Protein AF-C3YZE1-F1 (afdb_monomer_lite)

InterPro domains:
  IPR001952 Alkaline phosphatase [PF00245] (41-124)
  IPR001952 Alkaline phosphatase [PTHR11596] (37-139)
  IPR017850 Alkaline-phosphatase-like, core domain superfamily [G3DSA:3.40.720.10] (22-141)
  IPR017850 Alkaline-phosphatase-like, core domain superfamily [SSF53649] (38-127)

Secondary structure (DSSP, 8-state):
--------------------------TT-----TT--SSTT-----S--EEEETTS-SSSSS---TTS-TTSTT----EEEE-SSPPPP-SPPP----STTGGG--S---TTHHHHHHHHHTT-GGGSSSS-HHHHHHT--------HHHHHHHHHHHHHTT-

Foldseek 3Di:
DDDDDPDPPPDDDDDPPPPDDPDPDPPPPPPPPPPDQPDPVSADFDPDAAQEEQQADPPDPDDRCPPPPCVPPPRDHYHDYYDHGGDDDPDDDDDQDDDQQSVVPDDDDDPVVVVVSVCLSVLHDPNVPVHPVVVVVVVPPPDPPPDPVVVVVVVVVVVVVVD

Sequence (163 aa):
MAGTTAVLVAYSLLAVLVTVKSGKLDPDYFVESEGVNLVPDGKPYTAIQYGTGPGYNISAPREDITNVDTAHPDYLQQSAVPTVVESHGAEDVAIFADGPMAHLFHGVHEQNYIAHVMKYAACLGEYAEDCDREERVASGTARGSFSTAAVLSSIFLQLVWWL

Radius of gyration: 25.6 Å; chains: 1; bounding box: 49×58×64 Å

Structure (mmCIF, N/CA/C/O backbone):
data_AF-C3YZE1-F1
#
_entry.id   AF-C3YZE1-F1
#
loop_
_atom_site.group_PDB
_atom_site.id
_atom_site.type_symbol
_atom_site.label_atom_id
_atom_site.label_alt_id
_atom_site.label_comp_id
_atom_site.label_asym_id
_atom_site.label_entity_id
_atom_site.label_seq_id
_atom_site.pdbx_PDB_ins_code
_atom_site.Cartn_x
_atom_site.Cartn_y
_atom_site.Cartn_z
_atom_site.occupancy
_atom_site.B_iso_or_equiv
_atom_site.auth_seq_id
_atom_site.auth_comp_id
_atom_site.auth_asym_id
_atom_site.auth_atom_id
_atom_site.pdbx_PDB_model_num
ATOM 1 N N . MET A 1 1 ? -8.554 2.233 -32.893 1.00 37.34 1 MET A N 1
ATOM 2 C CA . MET A 1 1 ? -9.397 2.816 -31.830 1.00 37.34 1 MET A CA 1
ATOM 3 C C . MET A 1 1 ? -8.938 2.222 -30.510 1.00 37.34 1 MET A C 1
ATOM 5 O O . MET A 1 1 ? -9.291 1.088 -30.241 1.00 37.34 1 MET A O 1
ATOM 9 N N . ALA A 1 2 ? -8.087 2.921 -29.762 1.00 34.84 2 ALA A N 1
ATOM 10 C CA . ALA A 1 2 ? -7.809 2.658 -28.346 1.00 34.84 2 ALA A CA 1
ATOM 11 C C . ALA A 1 2 ? -7.035 3.877 -27.825 1.00 34.84 2 ALA A C 1
ATOM 13 O O . ALA A 1 2 ? -5.929 4.147 -28.287 1.00 34.84 2 ALA A O 1
ATOM 14 N N . GLY A 1 3 ? -7.689 4.689 -26.998 1.00 34.31 3 GLY A N 1
ATOM 15 C CA . GLY A 1 3 ? -7.121 5.904 -26.428 1.00 34.31 3 GLY A CA 1
ATOM 16 C C . GLY A 1 3 ? -6.206 5.575 -25.254 1.00 34.31 3 GLY A C 1
ATOM 17 O O . GLY A 1 3 ? -6.563 4.780 -24.392 1.00 34.31 3 GLY A O 1
ATOM 18 N N . THR A 1 4 ? -5.035 6.202 -25.219 1.00 39.50 4 THR A N 1
ATOM 19 C CA . THR A 1 4 ? -4.131 6.227 -24.069 1.00 39.50 4 THR A CA 1
ATOM 20 C C . THR A 1 4 ? -4.627 7.276 -23.079 1.00 39.50 4 THR A C 1
ATOM 22 O O . THR A 1 4 ? -4.273 8.450 -23.148 1.00 39.50 4 THR A O 1
ATOM 25 N N . THR A 1 5 ? -5.485 6.855 -22.157 1.00 32.59 5 THR A N 1
ATOM 26 C CA . THR A 1 5 ? -5.755 7.584 -20.917 1.00 32.59 5 THR A CA 1
ATOM 27 C C . THR A 1 5 ? -4.904 6.965 -19.821 1.00 32.59 5 THR A C 1
ATOM 29 O O . THR A 1 5 ? -5.167 5.843 -19.396 1.00 32.59 5 THR A O 1
ATOM 32 N N . ALA A 1 6 ? -3.883 7.688 -19.364 1.00 36.50 6 ALA A N 1
ATOM 33 C CA . ALA A 1 6 ? -3.240 7.390 -18.094 1.00 36.50 6 ALA A CA 1
ATOM 34 C C . ALA A 1 6 ? -4.210 7.816 -16.989 1.00 36.50 6 ALA A C 1
ATOM 36 O O . ALA A 1 6 ? -4.344 9.004 -16.696 1.00 36.50 6 ALA A O 1
ATOM 37 N N . VAL A 1 7 ? -4.941 6.860 -16.423 1.00 28.45 7 VAL A N 1
ATOM 38 C CA . VAL A 1 7 ? -5.689 7.103 -15.193 1.00 28.45 7 VAL A CA 1
ATOM 39 C C . VAL A 1 7 ? -4.769 6.706 -14.049 1.00 28.45 7 VAL A C 1
ATOM 41 O O . VAL A 1 7 ? -4.531 5.525 -13.811 1.00 28.45 7 VAL A O 1
ATOM 44 N N . LEU A 1 8 ? -4.221 7.704 -13.357 1.00 39.41 8 LEU A N 1
ATOM 45 C CA . LEU A 1 8 ? -3.633 7.517 -12.036 1.00 39.41 8 LEU A CA 1
ATOM 46 C C . LEU A 1 8 ? -4.798 7.254 -11.074 1.00 39.41 8 LEU A C 1
ATOM 48 O O . LEU A 1 8 ? -5.385 8.175 -10.513 1.00 39.41 8 LEU A O 1
ATOM 52 N N . VAL A 1 9 ? -5.181 5.986 -10.941 1.00 30.47 9 VAL A N 1
ATOM 53 C CA . VAL A 1 9 ? -6.078 5.536 -9.874 1.00 30.47 9 VAL A CA 1
ATOM 54 C C . VAL A 1 9 ? -5.191 5.149 -8.698 1.00 30.47 9 VAL A C 1
ATOM 56 O O . VAL A 1 9 ? -4.899 3.981 -8.478 1.00 30.47 9 VAL A O 1
ATOM 59 N N . ALA A 1 10 ? -4.736 6.146 -7.945 1.00 49.25 10 ALA A N 1
ATOM 60 C CA . ALA A 1 10 ? -4.387 5.923 -6.550 1.00 49.25 10 ALA A CA 1
ATOM 61 C C . ALA A 1 10 ? -5.686 6.069 -5.753 1.00 49.25 10 ALA A C 1
ATOM 63 O O . ALA A 1 10 ? -5.977 7.127 -5.205 1.00 49.25 10 ALA A O 1
ATOM 64 N N . TYR A 1 11 ? -6.508 5.024 -5.773 1.00 31.75 11 TYR A N 1
ATOM 65 C CA . TYR A 1 11 ? -7.566 4.876 -4.787 1.00 31.75 11 TYR A CA 1
ATOM 66 C C . TYR A 1 11 ? -7.169 3.739 -3.870 1.00 31.75 11 TYR A C 1
ATOM 68 O O . TYR A 1 11 ? -6.984 2.602 -4.300 1.00 31.75 11 TYR A O 1
ATOM 76 N N . SER A 1 12 ? -6.999 4.110 -2.608 1.00 54.72 12 SER A N 1
ATOM 77 C CA . SER A 1 12 ? -6.898 3.239 -1.455 1.00 54.72 12 SER A CA 1
ATOM 78 C C . SER A 1 12 ? -7.951 2.145 -1.569 1.00 54.72 12 SER A C 1
ATOM 80 O O . SER A 1 12 ? -9.128 2.424 -1.387 1.00 54.72 12 SER A O 1
ATOM 82 N N . LEU A 1 13 ? -7.537 0.934 -1.926 1.00 43.62 13 LEU A N 1
ATOM 83 C CA . LEU A 1 13 ? -8.168 -0.324 -1.550 1.00 43.62 13 LEU A CA 1
ATOM 84 C C . LEU A 1 13 ? -7.213 -1.449 -1.947 1.00 43.62 13 LEU A C 1
ATOM 86 O O . LEU A 1 13 ? -6.972 -1.753 -3.114 1.00 43.62 13 LEU A O 1
ATOM 90 N N . LEU A 1 14 ? -6.641 -2.018 -0.898 1.00 45.19 14 LEU A N 1
ATOM 91 C CA . LEU A 1 14 ? -5.820 -3.207 -0.866 1.00 45.19 14 LEU A CA 1
ATOM 92 C C . LEU A 1 14 ? -6.558 -4.378 -1.543 1.00 45.19 14 LEU A C 1
ATOM 94 O O . LEU A 1 14 ? -7.590 -4.828 -1.052 1.00 45.19 14 LEU A O 1
ATOM 98 N N . ALA A 1 15 ? -6.014 -4.909 -2.636 1.00 33.75 15 ALA A N 1
ATOM 99 C CA . ALA A 1 15 ? -6.350 -6.249 -3.106 1.00 33.75 15 ALA A CA 1
ATOM 100 C C . ALA A 1 15 ? -5.171 -7.169 -2.775 1.00 33.75 15 ALA A C 1
ATOM 102 O O . ALA A 1 15 ? -4.239 -7.317 -3.564 1.00 33.75 15 ALA A O 1
ATOM 103 N N . VAL A 1 16 ? -5.195 -7.778 -1.585 1.00 37.84 16 VAL A N 1
ATOM 104 C CA . VAL A 1 16 ? -4.303 -8.904 -1.283 1.00 37.84 16 VAL A CA 1
ATOM 105 C C . VAL A 1 16 ? -4.797 -10.094 -2.099 1.00 37.84 16 VAL A C 1
ATOM 107 O O . VAL A 1 16 ? -5.767 -10.756 -1.730 1.00 37.84 16 VAL A O 1
ATOM 110 N N . LEU A 1 17 ? -4.153 -10.372 -3.232 1.00 34.00 17 LEU A N 1
ATOM 111 C CA . LEU A 1 17 ? -4.388 -11.614 -3.958 1.00 34.00 17 LEU A CA 1
ATOM 112 C C . LEU A 1 17 ? -3.685 -12.750 -3.201 1.00 34.00 17 LEU A C 1
ATOM 114 O O . LEU A 1 17 ? -2.497 -13.002 -3.390 1.00 34.00 17 LEU A O 1
ATOM 118 N N . VAL A 1 18 ? -4.411 -13.440 -2.322 1.00 35.91 18 VAL A N 1
ATOM 119 C CA . VAL A 1 18 ? -3.920 -14.682 -1.713 1.00 35.91 18 VAL A CA 1
ATOM 120 C C . VAL A 1 18 ? -3.942 -15.770 -2.786 1.00 35.91 18 VAL A C 1
ATOM 122 O O . VAL A 1 18 ? -4.990 -16.330 -3.105 1.00 35.91 18 VAL A O 1
ATOM 125 N N . THR A 1 19 ? -2.785 -16.094 -3.366 1.00 31.41 19 THR A N 1
ATOM 126 C CA . THR A 1 19 ? -2.648 -17.294 -4.199 1.00 31.41 19 THR A CA 1
ATOM 127 C C . THR A 1 19 ? -2.738 -18.531 -3.312 1.00 31.41 19 THR A C 1
ATOM 129 O O . THR A 1 19 ? -1.759 -18.931 -2.678 1.00 31.41 19 THR A O 1
ATOM 132 N N . VAL A 1 20 ? -3.915 -19.157 -3.269 1.00 39.53 20 VAL A N 1
ATOM 133 C CA . VAL A 1 20 ? -4.090 -20.479 -2.662 1.00 39.53 20 VAL A CA 1
ATOM 13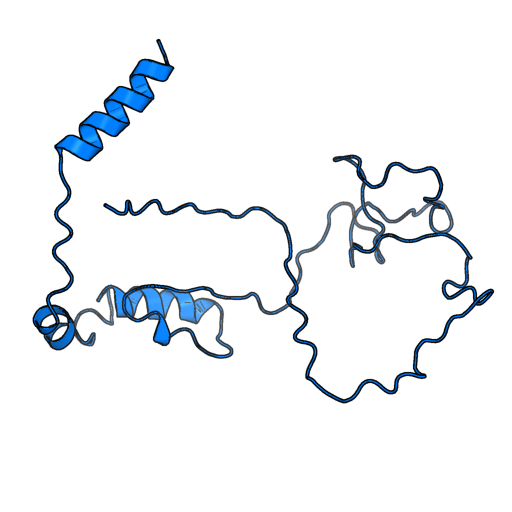4 C C . VAL A 1 20 ? -3.393 -21.497 -3.563 1.00 39.53 20 VAL A C 1
ATOM 136 O O . VAL A 1 20 ? -3.854 -21.818 -4.658 1.00 39.53 20 VAL A O 1
ATOM 139 N N . LYS A 1 21 ? -2.235 -21.989 -3.117 1.00 35.41 21 LYS A N 1
ATOM 140 C CA . LYS A 1 21 ? -1.552 -23.115 -3.755 1.00 35.41 21 LYS A CA 1
ATOM 141 C C . LYS A 1 21 ? -2.494 -24.316 -3.677 1.00 35.41 21 LYS A C 1
ATOM 143 O O . LYS A 1 21 ? -2.959 -24.650 -2.592 1.00 35.41 21 LYS A O 1
ATOM 148 N N . SER A 1 22 ? -2.764 -24.949 -4.818 1.00 39.81 22 SER A N 1
ATOM 149 C CA . SER A 1 22 ? -3.544 -26.189 -4.955 1.00 39.81 22 SER A CA 1
ATOM 150 C C . SER A 1 22 ? -2.838 -27.360 -4.246 1.00 39.81 22 SER A C 1
ATOM 152 O O . SER A 1 22 ? -2.302 -28.273 -4.873 1.00 39.81 22 SER A O 1
ATOM 154 N N . GLY A 1 23 ? -2.788 -27.314 -2.920 1.00 40.62 23 GLY A N 1
ATOM 155 C CA . GLY A 1 23 ? -2.632 -28.475 -2.064 1.00 40.62 23 GLY A CA 1
ATOM 156 C C . GLY A 1 23 ? -4.025 -29.007 -1.766 1.00 40.62 23 GLY A C 1
ATOM 157 O O . GLY A 1 23 ? -4.957 -28.231 -1.575 1.00 40.62 23 GLY A O 1
ATOM 158 N N . LYS A 1 24 ? -4.177 -30.328 -1.780 1.00 43.75 24 LYS A N 1
ATOM 159 C CA . LYS A 1 24 ? -5.402 -31.017 -1.383 1.00 43.75 24 LYS A CA 1
ATOM 160 C C . LYS A 1 24 ? -5.726 -30.582 0.052 1.00 43.75 24 LYS A C 1
ATOM 162 O O . LYS A 1 24 ? -5.066 -31.037 0.979 1.00 43.75 24 LYS A O 1
ATOM 167 N N . LEU A 1 25 ? -6.646 -29.629 0.203 1.00 45.88 25 LEU A N 1
ATOM 168 C CA . LEU A 1 25 ? -7.193 -29.254 1.500 1.00 45.88 25 LEU A CA 1
ATOM 169 C C . LEU A 1 25 ? -7.828 -30.521 2.059 1.00 45.88 25 LEU A C 1
ATOM 171 O O . LEU A 1 25 ? -8.635 -31.150 1.369 1.00 45.88 25 LEU A O 1
ATOM 175 N N . ASP A 1 26 ? -7.384 -30.934 3.242 1.00 54.88 26 ASP A N 1
ATOM 176 C CA . ASP A 1 26 ? -8.016 -32.036 3.951 1.00 54.88 26 ASP A CA 1
ATOM 177 C C . ASP A 1 26 ? -9.486 -31.628 4.143 1.00 54.88 26 ASP A C 1
ATOM 179 O O . ASP A 1 26 ? -9.735 -30.584 4.755 1.00 54.88 26 ASP A O 1
ATOM 183 N N . PRO A 1 27 ? -10.459 -32.352 3.557 1.00 53.12 27 PRO A N 1
ATOM 184 C CA . PRO A 1 27 ? -11.863 -31.935 3.553 1.00 53.12 27 PRO A CA 1
ATOM 185 C C . PRO A 1 27 ? -12.465 -31.869 4.964 1.00 53.12 27 PRO A C 1
ATOM 187 O O . PRO A 1 27 ? -13.520 -31.269 5.141 1.00 53.12 27 PRO A O 1
ATOM 190 N N . ASP A 1 28 ? -11.750 -32.406 5.955 1.00 50.66 28 ASP A N 1
ATOM 191 C CA . ASP A 1 28 ? -12.133 -32.434 7.362 1.00 50.66 28 ASP A CA 1
ATOM 192 C C . ASP A 1 28 ? -11.430 -31.340 8.200 1.00 50.66 28 ASP A C 1
ATOM 194 O O . ASP A 1 28 ? -11.641 -31.261 9.408 1.00 50.66 28 ASP A O 1
ATOM 198 N N . TYR A 1 29 ? -10.626 -30.450 7.592 1.00 48.00 29 TYR A N 1
ATOM 199 C CA . TYR A 1 29 ? -10.074 -29.259 8.267 1.00 48.00 29 TYR A CA 1
ATOM 200 C C . TYR A 1 29 ? -10.996 -28.038 8.118 1.00 48.00 29 TYR A C 1
ATOM 202 O O . TYR A 1 29 ? -10.563 -26.911 7.884 1.00 48.00 29 TYR A O 1
ATOM 210 N N . PHE A 1 30 ? -12.297 -28.254 8.261 1.00 43.62 30 PHE A N 1
ATOM 211 C CA . PHE A 1 30 ? -13.205 -27.198 8.678 1.00 43.62 30 PHE A CA 1
ATOM 212 C C . PHE A 1 30 ? -13.506 -27.469 10.143 1.00 43.62 30 PHE A C 1
ATOM 214 O O . PHE A 1 30 ? -14.269 -28.370 10.476 1.00 43.62 30 PHE A O 1
ATOM 221 N N . VAL A 1 31 ? -12.873 -26.704 11.036 1.00 45.47 31 VAL A N 1
ATOM 222 C CA . VAL A 1 31 ? -13.349 -26.626 12.417 1.00 45.47 31 VAL A CA 1
ATOM 223 C C . VAL A 1 31 ? -14.665 -25.856 12.361 1.00 45.47 31 VAL A C 1
ATOM 225 O O . VAL A 1 31 ? -14.701 -24.634 12.511 1.00 45.47 31 VAL A O 1
ATOM 228 N N . GLU A 1 32 ? -15.748 -26.581 12.089 1.00 47.09 32 GLU A N 1
ATOM 229 C CA . GLU A 1 32 ? -17.116 -26.134 12.312 1.00 47.09 32 GLU A CA 1
ATOM 230 C C . GLU A 1 32 ? -17.294 -26.052 13.829 1.00 47.09 32 GLU A C 1
ATOM 232 O O . GLU A 1 32 ? -17.727 -26.976 14.514 1.00 47.09 32 GLU A O 1
ATOM 237 N N . SER A 1 33 ? -16.788 -24.959 14.389 1.00 52.19 33 SER A N 1
ATOM 238 C CA . SER A 1 33 ? -16.883 -24.698 15.811 1.00 52.19 33 SER A CA 1
ATOM 239 C C . SER A 1 33 ? -18.223 -24.061 16.123 1.00 52.19 33 SER A C 1
ATOM 241 O O . SER A 1 33 ? -18.319 -22.873 16.432 1.00 52.19 33 SER A O 1
ATOM 243 N N . GLU A 1 34 ? -19.277 -24.868 16.090 1.00 50.31 34 GLU A N 1
ATOM 244 C CA . GLU A 1 34 ? -20.479 -24.506 16.825 1.00 50.31 34 GLU A CA 1
ATOM 245 C C . GLU A 1 34 ? -20.109 -24.379 18.314 1.00 50.31 34 GLU A C 1
ATOM 247 O O . GLU A 1 34 ? -19.841 -25.360 19.006 1.00 50.31 34 GLU A O 1
ATOM 252 N N . GLY A 1 35 ? -20.008 -23.136 18.795 1.00 52.47 35 GLY A N 1
ATOM 253 C CA . GLY A 1 35 ? -19.751 -22.819 20.201 1.00 52.47 35 GLY A CA 1
ATOM 254 C C . GLY A 1 35 ? -18.293 -22.570 20.608 1.00 52.47 35 GLY A C 1
ATOM 255 O O . GLY A 1 35 ? -18.056 -22.377 21.802 1.00 52.47 35 GLY A O 1
ATOM 256 N N . VAL A 1 36 ? -17.315 -22.513 19.688 1.00 56.53 36 VAL A N 1
ATOM 257 C CA . VAL A 1 36 ? -15.969 -22.023 20.057 1.00 56.53 36 VAL A CA 1
ATOM 258 C C . VAL A 1 36 ? -15.935 -20.515 19.897 1.00 56.53 36 VAL A C 1
ATOM 260 O O . VAL A 1 36 ? -15.987 -19.970 18.797 1.00 56.53 36 VAL A O 1
ATOM 263 N N . ASN A 1 37 ? -15.805 -19.831 21.026 1.00 60.34 37 ASN A N 1
ATOM 264 C CA . ASN A 1 37 ? -15.503 -18.417 21.028 1.00 60.34 37 ASN A CA 1
ATOM 265 C C . ASN A 1 37 ? -14.030 -18.218 20.630 1.00 60.34 37 ASN A C 1
ATOM 267 O O . ASN A 1 37 ? -13.138 -18.256 21.476 1.00 60.34 37 ASN A O 1
ATOM 271 N N . LEU A 1 38 ? -13.775 -18.065 19.325 1.00 72.81 38 LEU A N 1
ATOM 272 C CA . LEU A 1 38 ? -12.432 -17.848 18.763 1.00 72.81 38 LEU A CA 1
ATOM 273 C C . LEU A 1 38 ? -11.786 -16.551 19.276 1.00 72.81 38 LEU A C 1
ATOM 275 O O . LEU A 1 38 ? -10.569 -16.390 19.195 1.00 72.81 38 LEU A O 1
ATOM 279 N N . VAL A 1 39 ? -12.599 -15.635 19.807 1.00 83.69 39 VAL A N 1
ATOM 280 C CA . VAL A 1 39 ? -12.168 -14.348 20.339 1.00 83.69 39 VAL A CA 1
ATOM 281 C C . VAL A 1 39 ? -12.360 -14.351 21.860 1.00 83.69 39 VAL A C 1
ATOM 283 O O . VAL A 1 39 ? -13.492 -14.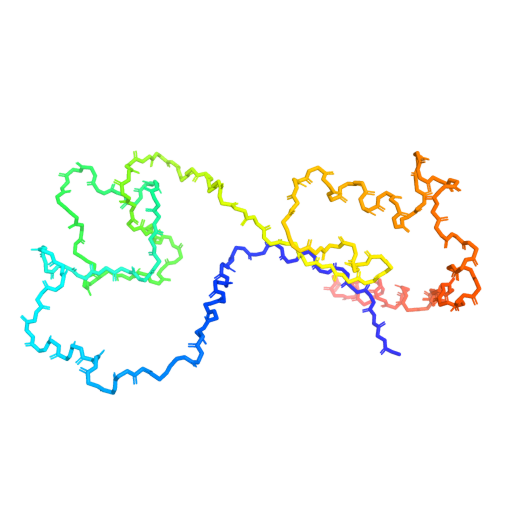432 22.322 1.00 83.69 39 VAL A O 1
ATOM 286 N N . PRO A 1 40 ? -11.307 -14.228 22.686 1.00 86.69 40 PRO A N 1
ATOM 287 C CA . PRO A 1 40 ? -11.424 -14.403 24.141 1.00 86.69 40 PRO A CA 1
ATOM 288 C C . PRO A 1 40 ? -12.472 -13.523 24.846 1.00 86.69 40 PRO A C 1
ATOM 290 O O . PRO A 1 40 ? -12.969 -13.898 25.904 1.00 86.69 40 PRO A O 1
ATOM 293 N N . ASP A 1 41 ? -12.812 -12.362 24.280 1.00 88.38 41 ASP A N 1
ATOM 294 C CA . ASP A 1 41 ? -13.804 -11.432 24.830 1.00 88.38 41 ASP A CA 1
ATOM 295 C C . ASP A 1 41 ? -15.232 -11.623 24.277 1.00 88.38 41 ASP A C 1
ATOM 297 O O . ASP A 1 41 ? -16.153 -10.959 24.751 1.00 88.38 41 ASP A O 1
ATOM 301 N N . GLY A 1 42 ? -15.434 -12.516 23.299 1.00 89.00 42 GLY A N 1
ATOM 302 C CA . GLY A 1 42 ? -16.738 -12.802 22.692 1.00 89.00 42 GLY A CA 1
ATOM 303 C C . GLY A 1 42 ? -17.361 -11.685 21.867 1.00 89.00 42 GLY A C 1
ATOM 304 O O . GLY A 1 42 ? -18.521 -11.819 21.482 1.00 89.00 42 GLY A O 1
ATOM 305 N N . LYS A 1 43 ? -16.633 -10.601 21.583 1.00 89.00 43 LYS A N 1
ATOM 306 C CA . LYS A 1 43 ? -17.164 -9.495 20.776 1.00 89.00 43 LYS A CA 1
ATOM 307 C C . LYS A 1 43 ? -16.806 -9.693 19.296 1.00 89.00 43 LYS A C 1
ATOM 309 O O . LYS A 1 43 ? -15.707 -10.173 18.998 1.00 89.00 43 LYS A O 1
ATOM 314 N N . PRO A 1 44 ? -17.665 -9.288 18.349 1.00 90.81 44 PRO A N 1
ATOM 315 C CA . PRO A 1 44 ? -17.340 -9.335 16.923 1.00 90.81 44 PRO A CA 1
ATOM 316 C C . PRO A 1 44 ? -16.138 -8.444 16.574 1.00 90.81 44 PRO A C 1
ATOM 318 O O . PRO A 1 44 ? -15.802 -7.517 17.311 1.00 90.81 44 PRO A O 1
ATOM 321 N N . TYR A 1 45 ? -15.489 -8.719 15.443 1.00 91.00 45 TYR A N 1
ATOM 322 C CA . TYR A 1 45 ? -14.400 -7.913 14.880 1.00 91.00 45 TYR A CA 1
ATOM 323 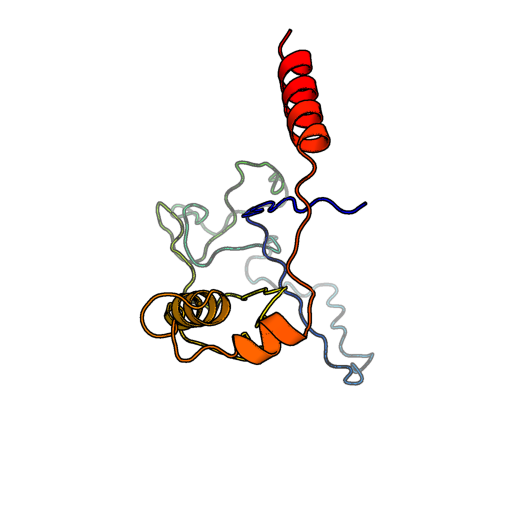C C . TYR A 1 45 ? -14.579 -7.767 13.363 1.00 91.00 45 TYR A C 1
ATOM 325 O O . TYR A 1 45 ? -15.260 -8.574 12.730 1.00 91.00 45 TYR A O 1
ATOM 333 N N . THR A 1 46 ? -13.981 -6.731 12.774 1.00 93.25 46 THR A N 1
ATOM 334 C CA . THR A 1 46 ? -14.027 -6.485 11.327 1.00 93.25 46 THR A CA 1
ATOM 335 C C . THR A 1 46 ? -12.925 -7.243 10.589 1.00 93.25 46 THR A C 1
ATOM 337 O O . THR A 1 46 ? -11.832 -7.460 11.114 1.00 93.25 46 THR A O 1
ATOM 340 N N . ALA A 1 47 ? -13.189 -7.606 9.329 1.00 93.50 47 ALA A N 1
ATOM 341 C CA . ALA A 1 47 ? -12.187 -8.238 8.466 1.00 93.50 47 ALA A CA 1
ATOM 342 C C . ALA A 1 47 ? -10.976 -7.321 8.199 1.00 93.50 47 ALA A C 1
ATOM 344 O O . ALA A 1 47 ? -9.862 -7.809 8.035 1.00 93.50 47 ALA A O 1
ATOM 345 N N . ILE A 1 48 ? -11.194 -6.002 8.178 1.00 93.38 48 ILE A N 1
ATOM 346 C CA . ILE A 1 48 ? -10.151 -4.981 8.025 1.00 93.38 48 ILE A CA 1
ATOM 347 C C . ILE A 1 48 ? -9.869 -4.362 9.393 1.00 93.38 48 ILE A C 1
ATOM 349 O O . ILE A 1 48 ? -10.796 -3.935 10.084 1.00 93.38 48 ILE A O 1
ATOM 353 N N . GLN A 1 49 ? -8.595 -4.319 9.768 1.00 94.19 49 GLN A N 1
ATOM 354 C CA . GLN A 1 49 ? -8.079 -3.749 11.012 1.00 94.19 49 GLN A CA 1
ATOM 355 C C . GLN A 1 49 ? -6.751 -3.048 10.724 1.00 94.19 49 GLN A C 1
ATOM 357 O O . GLN A 1 49 ? -6.115 -3.326 9.706 1.00 94.19 49 GLN A O 1
ATOM 362 N N . TYR A 1 50 ? -6.319 -2.185 11.639 1.00 96.31 50 TYR A N 1
ATOM 363 C CA . TYR A 1 50 ? -5.046 -1.476 11.521 1.00 96.31 50 TYR A CA 1
ATOM 364 C C . TYR A 1 50 ? -4.073 -1.855 12.641 1.00 96.31 50 TYR A C 1
ATOM 366 O O . TYR A 1 50 ? -4.465 -2.222 13.747 1.00 96.31 50 TYR A O 1
ATOM 374 N N . GLY A 1 51 ? -2.770 -1.754 12.379 1.00 95.94 51 GLY A N 1
ATOM 375 C CA . GLY A 1 51 ? -1.759 -1.943 13.425 1.00 95.94 51 GLY A CA 1
ATOM 376 C C . GLY A 1 51 ? -1.759 -0.785 14.427 1.00 95.94 51 GLY A C 1
ATOM 377 O O . GLY A 1 51 ? -1.737 -0.994 15.640 1.00 95.94 51 GLY A O 1
ATOM 378 N N . THR A 1 52 ? -1.849 0.442 13.918 1.00 96.31 52 THR A N 1
ATOM 379 C CA . THR A 1 52 ? -1.904 1.684 14.696 1.00 96.31 52 THR A CA 1
ATOM 380 C C . THR A 1 52 ? -3.119 2.510 14.273 1.00 96.31 52 THR A C 1
ATOM 382 O O . THR A 1 52 ? -3.755 2.212 13.267 1.00 96.31 52 THR A O 1
ATOM 385 N N . GLY A 1 53 ? -3.493 3.526 15.043 1.00 96.19 53 GLY A N 1
ATOM 386 C CA . GLY A 1 53 ? -4.510 4.489 14.624 1.00 96.19 53 GLY A CA 1
ATOM 387 C C . GLY A 1 53 ? -5.465 4.910 15.737 1.00 96.19 53 GLY A C 1
ATOM 388 O O . GLY A 1 53 ? -5.401 4.377 16.851 1.00 96.19 53 GLY A O 1
ATOM 389 N N . PRO A 1 54 ? -6.379 5.845 15.427 1.00 95.50 54 PRO A N 1
ATOM 390 C CA . PRO A 1 54 ? -7.303 6.425 16.401 1.00 95.50 54 PRO A CA 1
ATOM 391 C C . PRO A 1 54 ? -8.490 5.520 16.755 1.00 95.50 54 PRO A C 1
ATOM 393 O O . PRO A 1 54 ? -9.218 5.831 17.691 1.00 95.50 54 PRO A O 1
ATOM 396 N N . GLY A 1 55 ? -8.689 4.403 16.046 1.00 93.88 55 GLY A N 1
ATOM 397 C CA . GLY A 1 55 ? -9.778 3.454 16.310 1.00 93.88 55 GLY A CA 1
ATOM 398 C C . GLY A 1 55 ? -9.597 2.589 17.565 1.00 93.88 55 GLY A C 1
ATOM 399 O O . GLY A 1 55 ? -10.463 1.777 17.885 1.00 93.88 55 GLY A O 1
ATOM 400 N N . TYR A 1 56 ? -8.487 2.737 18.297 1.00 93.62 56 TYR A N 1
ATOM 401 C CA . TYR A 1 56 ? -8.293 2.086 19.593 1.00 93.62 56 TYR A CA 1
ATOM 402 C C . TYR A 1 56 ? -9.051 2.831 20.702 1.00 93.62 56 TYR A C 1
ATOM 404 O O . TYR A 1 56 ? -8.835 4.021 20.936 1.00 93.62 56 TYR A O 1
ATOM 412 N N . ASN A 1 57 ? -9.868 2.113 21.475 1.00 89.88 57 ASN A N 1
ATOM 413 C CA . ASN A 1 57 ? -10.526 2.675 22.653 1.00 89.88 57 ASN A CA 1
ATOM 414 C C . ASN A 1 57 ? -9.584 2.666 23.872 1.00 89.88 57 ASN A C 1
ATOM 416 O O . ASN A 1 57 ? -9.374 1.635 24.504 1.00 89.88 57 ASN A O 1
ATOM 420 N N . ILE A 1 58 ? -9.019 3.826 24.219 1.00 88.19 58 ILE A N 1
ATOM 421 C CA . ILE A 1 58 ? -8.085 3.972 25.355 1.00 88.19 58 ILE A CA 1
ATOM 422 C C . ILE A 1 58 ? -8.802 3.862 26.708 1.00 88.19 58 ILE A C 1
ATOM 424 O O . ILE A 1 58 ? -8.209 3.451 27.704 1.00 88.19 58 ILE A O 1
ATOM 428 N N . SER A 1 59 ? -10.074 4.252 26.764 1.00 87.38 59 SER A N 1
ATOM 429 C CA . SER A 1 59 ? -10.809 4.430 28.019 1.00 87.38 59 SER A CA 1
ATOM 430 C C . SER A 1 59 ? -11.581 3.191 28.465 1.00 87.38 59 SER A C 1
ATOM 432 O O . SER A 1 59 ? -12.096 3.174 29.583 1.00 87.38 59 SER A O 1
ATOM 434 N N . ALA A 1 60 ? -11.681 2.164 27.622 1.00 87.56 60 ALA A N 1
ATOM 435 C CA . ALA A 1 60 ? -12.460 0.969 27.907 1.00 87.56 60 ALA A CA 1
ATOM 436 C C . ALA A 1 60 ? -11.856 -0.274 27.232 1.00 87.56 60 ALA A C 1
ATOM 438 O O . ALA A 1 60 ? -11.048 -0.153 26.312 1.00 87.56 60 ALA A O 1
ATOM 439 N N . PRO A 1 61 ? -12.261 -1.488 27.652 1.00 89.00 61 PRO A N 1
ATOM 440 C CA . PRO A 1 61 ? -12.015 -2.694 26.868 1.00 89.00 61 PRO A CA 1
ATOM 441 C C . PRO A 1 61 ? -12.529 -2.539 25.431 1.00 89.00 61 PRO A C 1
ATOM 443 O O . PRO A 1 61 ? -13.428 -1.735 25.179 1.00 89.00 61 PRO A O 1
ATOM 446 N N . ARG A 1 62 ? -12.013 -3.369 24.516 1.00 91.75 62 ARG A N 1
ATOM 447 C CA . ARG A 1 62 ? -12.369 -3.369 23.088 1.00 91.75 62 ARG A CA 1
ATOM 448 C C . ARG A 1 62 ? -13.874 -3.204 22.862 1.00 91.75 62 ARG A C 1
ATOM 450 O O . ARG A 1 62 ? -14.672 -3.891 23.500 1.00 91.75 62 ARG A O 1
ATOM 457 N N . GLU A 1 63 ? -14.257 -2.281 21.988 1.00 90.75 63 GLU A N 1
ATOM 458 C CA . GLU A 1 63 ? -15.661 -1.967 21.715 1.00 90.75 63 GLU A CA 1
ATOM 459 C C . GLU A 1 63 ? -16.407 -3.175 21.124 1.00 90.75 63 GLU A C 1
ATOM 461 O O . GLU A 1 63 ? -15.848 -3.926 20.321 1.00 90.75 63 GLU A O 1
ATOM 466 N N . ASP A 1 64 ? -17.663 -3.361 21.539 1.00 91.69 64 ASP A N 1
ATOM 467 C CA . ASP A 1 64 ? -18.579 -4.321 20.921 1.00 91.69 64 ASP A CA 1
ATOM 468 C C . ASP A 1 64 ? -19.282 -3.661 19.733 1.00 91.69 64 ASP A C 1
ATOM 470 O O . ASP A 1 64 ? -20.083 -2.742 19.896 1.00 91.69 64 ASP A O 1
ATOM 474 N N . ILE A 1 65 ? -18.975 -4.152 18.536 1.00 93.00 65 ILE A N 1
ATOM 475 C CA . ILE A 1 65 ? -19.438 -3.580 17.270 1.00 93.00 65 ILE A CA 1
ATOM 476 C C . ILE A 1 65 ? -20.711 -4.250 16.728 1.00 93.00 65 ILE A C 1
ATOM 478 O O . ILE A 1 65 ? -21.083 -4.000 15.587 1.00 93.00 65 ILE A O 1
ATOM 482 N N . THR A 1 66 ? -21.403 -5.084 17.519 1.00 91.69 66 THR A N 1
ATOM 483 C CA . THR A 1 66 ? -22.612 -5.815 17.076 1.00 91.69 66 THR A CA 1
ATOM 484 C C . THR A 1 66 ? -23.698 -4.894 16.507 1.00 91.69 66 THR A C 1
ATOM 486 O O . THR A 1 66 ? -24.363 -5.250 15.539 1.00 91.69 66 THR A O 1
ATOM 489 N N . ASN A 1 67 ? -23.870 -3.705 17.094 1.00 93.06 67 ASN A N 1
ATOM 490 C CA . ASN A 1 67 ? -24.869 -2.710 16.678 1.00 93.06 67 ASN A CA 1
ATOM 491 C C . ASN A 1 67 ? -24.228 -1.427 16.122 1.00 93.06 67 ASN A C 1
ATOM 493 O O . ASN A 1 67 ? -24.861 -0.371 16.126 1.00 93.06 67 ASN A O 1
ATOM 497 N N . VAL A 1 68 ? -22.966 -1.500 15.692 1.00 91.69 68 VAL A N 1
ATOM 498 C CA . VAL A 1 68 ? -22.238 -0.371 15.103 1.00 91.69 68 V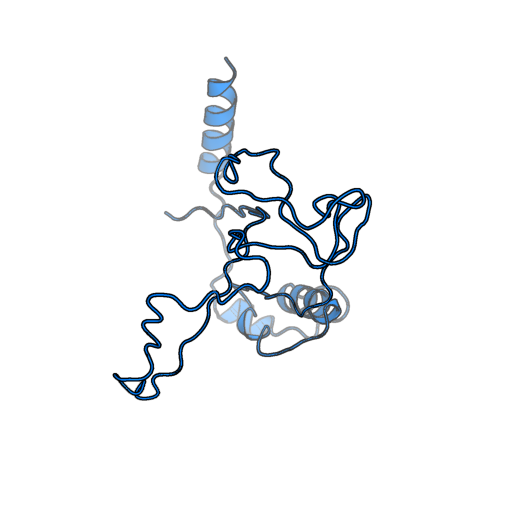AL A CA 1
ATOM 499 C C . VAL A 1 68 ? -22.279 -0.497 13.583 1.00 91.69 68 VAL A C 1
ATOM 501 O O . VAL A 1 68 ? -21.999 -1.562 13.033 1.00 91.69 68 VAL A O 1
ATOM 504 N N . ASP A 1 69 ? -22.608 0.595 12.891 1.00 93.06 69 ASP A N 1
ATOM 505 C CA . ASP A 1 69 ? -22.521 0.652 11.431 1.00 93.06 69 ASP A CA 1
ATOM 506 C C . ASP A 1 69 ? -21.054 0.752 10.992 1.00 93.06 69 ASP A C 1
ATOM 508 O O . ASP A 1 69 ? -20.493 1.832 10.815 1.00 93.06 69 ASP A O 1
ATOM 512 N N . THR A 1 70 ? -20.422 -0.409 10.839 1.00 93.62 70 THR A N 1
ATOM 513 C CA . THR A 1 70 ? -19.018 -0.521 10.413 1.00 93.62 70 THR A CA 1
ATOM 514 C C . THR A 1 70 ? -18.796 -0.210 8.930 1.00 93.62 70 THR A C 1
ATOM 516 O O . THR A 1 70 ? -17.646 -0.116 8.499 1.00 93.62 70 THR A O 1
ATOM 519 N N . ALA A 1 71 ? -19.871 -0.042 8.149 1.00 92.81 71 ALA A N 1
ATOM 520 C CA . ALA A 1 71 ? -19.815 0.374 6.749 1.00 92.81 71 ALA A CA 1
ATOM 521 C C . ALA A 1 71 ? -19.912 1.901 6.587 1.00 92.81 71 ALA A C 1
ATOM 523 O O . ALA A 1 71 ? -19.742 2.409 5.474 1.00 92.81 71 ALA A O 1
ATOM 524 N N . HIS A 1 72 ? -20.174 2.634 7.674 1.00 95.31 72 HIS A N 1
ATOM 525 C CA . HIS A 1 72 ? -20.219 4.086 7.648 1.00 95.31 72 HIS A CA 1
ATOM 526 C C . HIS A 1 72 ? -18.855 4.661 7.208 1.00 95.31 72 HIS A C 1
ATOM 528 O O . HIS A 1 72 ? -17.826 4.228 7.729 1.00 95.31 72 HIS A O 1
ATOM 534 N N . PRO A 1 73 ? -18.805 5.659 6.303 1.00 95.19 73 PRO A N 1
ATOM 535 C CA . PRO A 1 73 ? -17.542 6.207 5.791 1.00 95.19 73 PRO A CA 1
ATOM 536 C C . PRO A 1 73 ? -16.603 6.765 6.869 1.00 95.19 73 PRO A C 1
ATOM 538 O O . PRO A 1 73 ? -15.388 6.690 6.724 1.00 95.19 73 PRO A O 1
ATOM 541 N N . ASP A 1 74 ? -17.173 7.298 7.951 1.00 95.00 74 ASP A N 1
ATOM 542 C CA . ASP A 1 74 ? -16.420 7.857 9.083 1.00 95.00 74 ASP A CA 1
ATOM 543 C C . ASP A 1 74 ? -16.107 6.823 10.185 1.00 95.00 74 ASP A C 1
ATOM 545 O O . ASP A 1 74 ? -15.602 7.185 11.249 1.00 95.00 74 ASP A O 1
ATOM 549 N N . TYR A 1 75 ? -16.436 5.542 9.983 1.00 94.75 75 TYR A N 1
ATOM 550 C CA . TYR A 1 75 ? -16.116 4.498 10.953 1.00 94.75 75 TYR A CA 1
ATOM 551 C C . TYR A 1 75 ? -14.602 4.249 10.996 1.00 94.75 75 TYR A C 1
ATOM 553 O O . TYR A 1 75 ? -13.986 3.883 9.995 1.00 94.75 75 TYR A O 1
ATOM 561 N N . LEU A 1 76 ? -14.008 4.408 12.181 1.00 95.31 76 LEU A N 1
ATOM 562 C CA . LEU A 1 76 ? -12.598 4.115 12.428 1.00 95.31 76 LEU A CA 1
ATOM 563 C C . LEU A 1 76 ? -12.443 2.644 12.813 1.00 95.31 76 LEU A C 1
ATOM 565 O O . LEU A 1 76 ? -12.885 2.229 13.886 1.00 95.31 76 LEU A O 1
ATOM 569 N N . GLN A 1 77 ? -11.793 1.854 11.958 1.00 96.00 77 GLN A N 1
ATOM 570 C CA . GLN A 1 77 ? -11.534 0.446 12.256 1.00 96.00 77 GLN A CA 1
ATOM 571 C C . GLN A 1 77 ? -10.642 0.303 13.494 1.00 96.00 77 GLN A C 1
ATOM 573 O O . GLN A 1 77 ? -9.753 1.119 13.748 1.00 96.00 77 GLN A O 1
ATOM 578 N N . GLN A 1 78 ? -10.869 -0.776 14.246 1.00 94.94 78 GLN A N 1
ATOM 579 C CA . GLN A 1 78 ? -10.094 -1.081 15.446 1.00 94.94 78 GLN A CA 1
ATOM 580 C C . GLN A 1 78 ? -8.599 -1.208 15.103 1.00 94.94 78 GLN A C 1
ATOM 582 O O . GLN A 1 78 ? -8.227 -1.817 14.094 1.00 94.94 78 GLN A O 1
ATOM 587 N N . SER A 1 79 ? -7.753 -0.626 15.956 1.00 95.50 79 SER A N 1
ATOM 588 C CA . SER A 1 79 ? -6.294 -0.717 15.868 1.00 95.50 79 SER A CA 1
ATOM 589 C C . SER A 1 79 ? -5.696 -1.405 17.096 1.00 95.50 79 SER A C 1
ATOM 591 O O . SER A 1 79 ? -6.371 -1.537 18.115 1.00 95.50 79 SER A O 1
ATOM 593 N N . ALA A 1 80 ? -4.444 -1.870 17.017 1.00 93.94 80 ALA A N 1
ATOM 594 C CA . ALA A 1 80 ? -3.760 -2.508 18.149 1.00 93.94 80 ALA A CA 1
ATOM 595 C C . ALA A 1 80 ? -3.011 -1.504 19.045 1.00 93.94 80 ALA A C 1
ATOM 597 O O . ALA A 1 80 ? -2.974 -1.671 20.264 1.00 93.94 80 ALA A O 1
ATOM 598 N N . VAL A 1 81 ? -2.423 -0.460 18.452 1.00 94.50 81 VAL A N 1
ATOM 599 C CA . VAL A 1 81 ? -1.691 0.596 19.167 1.00 94.50 81 VAL A CA 1
ATOM 600 C C . VAL A 1 81 ? -2.414 1.939 18.999 1.00 94.50 81 VAL A C 1
ATOM 602 O O . VAL A 1 81 ? -2.569 2.400 17.865 1.00 94.50 81 VAL A O 1
ATOM 605 N N . PRO A 1 82 ? -2.826 2.605 20.095 1.00 94.69 82 PRO A N 1
ATOM 606 C CA . PRO A 1 82 ? -3.512 3.888 20.015 1.00 94.69 82 PRO A CA 1
ATOM 607 C C . PRO A 1 82 ? -2.574 4.997 19.535 1.00 94.69 82 PRO A C 1
ATOM 609 O O . PRO A 1 82 ? -1.573 5.308 20.184 1.00 94.69 82 PRO A O 1
ATOM 612 N N . THR A 1 83 ? -2.936 5.647 18.434 1.00 95.25 83 THR A N 1
ATOM 613 C CA . THR A 1 83 ? -2.264 6.846 17.918 1.00 95.25 83 THR A CA 1
ATOM 614 C C . THR A 1 83 ? -3.302 7.841 17.403 1.00 95.25 83 THR A C 1
ATOM 616 O O . THR A 1 83 ? -4.418 7.468 17.067 1.00 95.25 83 THR A O 1
ATOM 619 N N . VAL A 1 84 ? -2.960 9.131 17.335 1.00 95.25 84 VAL A N 1
ATOM 620 C CA . VAL A 1 84 ? -3.882 10.154 16.794 1.00 95.25 84 VAL A CA 1
ATOM 621 C C . VAL A 1 84 ? -4.112 10.006 15.285 1.00 95.25 84 VAL A C 1
ATOM 623 O O . VAL A 1 84 ? -5.144 10.429 14.776 1.00 95.25 84 VAL A O 1
ATOM 626 N N . VAL A 1 85 ? -3.150 9.406 14.581 1.00 95.19 85 VAL A N 1
ATOM 627 C CA . VAL A 1 85 ? -3.165 9.137 13.139 1.00 95.19 85 VAL A CA 1
ATOM 628 C C . VAL A 1 85 ? -2.509 7.777 12.915 1.00 95.19 85 VAL A C 1
ATOM 630 O O . VAL A 1 85 ? -1.603 7.396 13.662 1.00 95.19 85 VAL A O 1
ATOM 633 N N . GLU A 1 86 ? -2.981 7.042 11.918 1.00 96.06 86 GLU A N 1
ATOM 634 C CA . GLU A 1 86 ? -2.365 5.788 11.489 1.00 96.06 86 GLU A CA 1
ATOM 635 C C . GLU A 1 86 ? -0.942 6.022 10.950 1.00 96.06 86 GLU A C 1
ATOM 637 O O . GLU A 1 86 ? -0.628 7.066 10.373 1.00 96.06 86 GLU A O 1
ATOM 642 N N . SER A 1 87 ? -0.044 5.084 11.240 1.00 95.69 87 SER A N 1
ATOM 643 C CA . SER A 1 87 ? 1.335 5.100 10.756 1.00 95.69 87 SER A CA 1
ATOM 644 C C . SER A 1 87 ? 1.454 4.276 9.486 1.00 95.69 87 SER A C 1
ATOM 646 O O . SER A 1 87 ? 1.003 3.138 9.484 1.00 95.69 87 SER A O 1
ATOM 648 N N . HIS A 1 88 ? 2.199 4.767 8.497 1.00 96.69 88 HIS A N 1
ATOM 649 C CA . HIS A 1 88 ? 2.417 4.032 7.252 1.00 96.69 88 HIS A CA 1
ATOM 650 C C . HIS A 1 88 ? 2.984 2.621 7.480 1.00 96.69 88 HIS A C 1
ATOM 652 O O . HIS A 1 88 ? 3.851 2.412 8.336 1.00 96.69 88 HIS A O 1
ATOM 658 N N . GLY A 1 89 ? 2.528 1.688 6.644 1.00 93.31 89 GLY A N 1
ATOM 659 C CA . GLY A 1 89 ? 3.109 0.360 6.499 1.00 93.31 89 GLY A CA 1
ATOM 660 C C . GLY A 1 89 ? 4.531 0.403 5.929 1.00 93.31 89 GLY A C 1
ATOM 661 O O . GLY A 1 89 ? 4.912 1.338 5.220 1.00 93.31 89 GLY A O 1
ATOM 662 N N . ALA A 1 90 ? 5.331 -0.600 6.288 1.00 93.25 90 ALA A N 1
ATOM 663 C CA . ALA A 1 90 ? 6.722 -0.762 5.853 1.00 93.25 90 ALA A CA 1
ATOM 664 C C . ALA A 1 90 ? 6.928 -2.058 5.048 1.00 93.25 90 ALA A C 1
ATOM 666 O O . ALA A 1 90 ? 8.053 -2.535 4.916 1.00 93.25 90 ALA A O 1
ATOM 667 N N . GLU A 1 91 ? 5.840 -2.660 4.570 1.00 95.69 91 GLU A N 1
ATOM 668 C CA . GLU A 1 91 ? 5.860 -3.812 3.681 1.00 95.69 91 GLU A CA 1
ATOM 669 C C . GLU A 1 91 ? 6.263 -3.434 2.250 1.00 95.69 91 GLU A C 1
ATOM 671 O O . GLU A 1 91 ? 6.052 -2.307 1.796 1.00 95.69 91 GLU A O 1
ATOM 676 N N . ASP A 1 92 ? 6.817 -4.403 1.521 1.00 95.81 92 ASP A N 1
ATOM 677 C CA . ASP A 1 92 ? 7.119 -4.237 0.101 1.00 95.81 92 ASP A CA 1
ATOM 678 C C . ASP A 1 92 ? 5.831 -3.955 -0.692 1.00 95.81 92 ASP A C 1
ATOM 680 O O . ASP A 1 92 ? 4.832 -4.670 -0.569 1.00 95.81 92 ASP A O 1
ATOM 684 N N . VAL A 1 93 ? 5.864 -2.931 -1.552 1.00 96.00 93 VAL A N 1
ATOM 685 C CA . VAL A 1 93 ? 4.729 -2.539 -2.403 1.00 96.00 93 VAL A CA 1
ATOM 686 C C . VAL A 1 93 ? 4.872 -3.080 -3.824 1.00 96.00 93 VAL A C 1
ATOM 688 O O . VAL A 1 93 ? 5.965 -3.137 -4.388 1.00 96.00 93 VAL A O 1
ATOM 691 N N . ALA A 1 94 ? 3.748 -3.461 -4.432 1.00 96.25 94 ALA A N 1
ATOM 692 C CA . ALA A 1 94 ? 3.734 -3.996 -5.789 1.00 96.25 94 ALA A CA 1
ATOM 693 C C . ALA A 1 94 ? 4.042 -2.919 -6.842 1.00 96.25 94 ALA A C 1
ATOM 695 O O . ALA A 1 94 ? 3.553 -1.790 -6.770 1.00 96.25 94 ALA A O 1
ATOM 696 N N . ILE A 1 95 ? 4.794 -3.310 -7.872 1.00 93.81 95 ILE A N 1
ATOM 697 C CA . ILE A 1 95 ? 5.016 -2.515 -9.082 1.00 93.81 95 ILE A CA 1
ATOM 698 C C . ILE A 1 95 ? 4.269 -3.194 -10.231 1.00 93.81 95 ILE A C 1
ATOM 700 O O . ILE A 1 95 ? 4.476 -4.376 -10.499 1.00 93.81 95 ILE A O 1
ATOM 704 N N . PHE A 1 96 ? 3.426 -2.435 -10.931 1.00 95.38 96 PHE A N 1
ATOM 705 C CA . PHE A 1 96 ? 2.771 -2.868 -12.165 1.00 95.38 96 PHE A CA 1
ATOM 706 C C . PHE A 1 96 ? 3.328 -2.050 -13.327 1.00 95.38 96 PHE A C 1
ATOM 708 O O . PHE A 1 96 ? 3.350 -0.821 -13.261 1.00 95.38 96 PHE A O 1
ATOM 715 N N . ALA A 1 97 ? 3.779 -2.721 -14.385 1.00 94.19 97 ALA A N 1
ATOM 716 C CA . ALA A 1 97 ? 4.386 -2.073 -15.539 1.00 94.19 97 ALA A CA 1
ATOM 717 C C . ALA A 1 97 ? 3.851 -2.655 -16.849 1.00 94.19 97 ALA A C 1
ATOM 719 O O . ALA A 1 97 ? 3.645 -3.861 -16.968 1.00 94.19 97 ALA A O 1
ATOM 720 N N . ASP A 1 98 ? 3.668 -1.780 -17.834 1.00 92.62 98 ASP A N 1
ATOM 721 C CA . ASP A 1 98 ? 3.293 -2.118 -19.204 1.00 92.62 98 ASP A CA 1
ATOM 722 C C . ASP A 1 98 ? 4.019 -1.179 -20.184 1.00 92.62 98 ASP A C 1
ATOM 724 O O . ASP A 1 98 ? 4.344 -0.038 -19.843 1.00 92.62 98 ASP A O 1
ATOM 728 N N . GLY A 1 99 ? 4.294 -1.666 -21.395 1.00 88.88 99 GLY A N 1
ATOM 729 C CA . GLY A 1 99 ? 5.006 -0.925 -22.438 1.00 88.88 99 GLY A CA 1
ATOM 730 C C . GLY A 1 99 ? 6.512 -1.229 -22.560 1.00 88.88 99 GLY A C 1
ATOM 731 O O . GLY A 1 99 ? 6.989 -2.279 -22.115 1.00 88.88 99 GLY A O 1
ATOM 732 N N . PRO A 1 100 ? 7.283 -0.350 -23.235 1.00 86.69 100 PRO A N 1
ATOM 733 C CA . PRO A 1 100 ? 8.700 -0.579 -23.512 1.00 86.69 100 PRO A CA 1
ATOM 734 C C . PRO A 1 100 ? 9.499 -0.829 -22.235 1.00 86.69 100 PRO A C 1
ATOM 736 O O . PRO A 1 100 ? 9.451 -0.038 -21.299 1.00 86.69 100 PRO A O 1
ATOM 739 N N . MET A 1 101 ? 10.257 -1.925 -22.223 1.00 89.38 101 MET A N 1
ATOM 740 C CA . MET A 1 101 ? 11.064 -2.359 -21.078 1.00 89.38 101 MET A CA 1
ATOM 741 C C . MET A 1 101 ? 10.273 -2.694 -19.800 1.00 89.38 101 MET A C 1
ATOM 743 O O . MET A 1 101 ? 10.883 -2.853 -18.748 1.00 89.38 101 MET A O 1
ATOM 747 N N . ALA A 1 102 ? 8.949 -2.886 -19.867 1.00 93.56 102 ALA A N 1
ATOM 748 C CA . ALA A 1 102 ? 8.160 -3.313 -18.705 1.00 93.56 102 ALA A CA 1
ATOM 749 C C . ALA A 1 102 ? 8.646 -4.646 -18.108 1.00 93.56 102 ALA A C 1
ATOM 751 O O . ALA A 1 102 ? 8.572 -4.845 -16.902 1.00 93.56 102 ALA A O 1
ATOM 752 N N . HIS A 1 103 ? 9.222 -5.521 -18.940 1.00 93.62 103 HIS A N 1
ATOM 753 C CA . HIS A 1 103 ? 9.816 -6.791 -18.513 1.00 93.62 103 HIS A CA 1
ATOM 754 C C . HIS A 1 103 ? 11.026 -6.639 -17.573 1.00 93.62 103 HIS A C 1
ATOM 756 O O . HIS A 1 103 ? 11.435 -7.632 -16.981 1.00 93.62 103 HIS A O 1
ATOM 762 N N . LEU A 1 104 ? 11.604 -5.437 -17.435 1.00 94.50 104 LEU A N 1
ATOM 763 C CA . LEU A 1 104 ? 12.654 -5.168 -16.448 1.00 94.50 104 LEU A CA 1
ATOM 764 C C . LEU A 1 104 ? 12.112 -5.136 -15.013 1.00 94.50 104 LEU A C 1
ATOM 766 O O . LEU A 1 104 ? 12.870 -5.347 -14.076 1.00 94.50 104 LEU A O 1
ATOM 770 N N . PHE A 1 105 ? 10.812 -4.904 -14.824 1.00 96.00 105 PHE A N 1
ATOM 771 C CA . PHE A 1 105 ? 10.188 -4.992 -13.508 1.00 96.00 105 PHE A CA 1
ATOM 772 C C . PHE A 1 105 ? 9.835 -6.450 -13.198 1.00 96.00 105 PHE A C 1
ATOM 774 O O . PHE A 1 105 ? 8.794 -6.950 -13.630 1.00 96.00 105 PHE A O 1
ATOM 781 N N . HIS A 1 106 ? 10.706 -7.145 -12.460 1.00 94.81 106 HIS A N 1
ATOM 782 C CA . HIS A 1 106 ? 10.503 -8.548 -12.096 1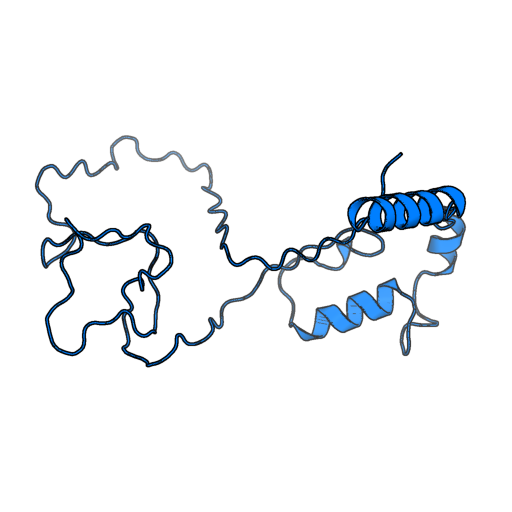.00 94.81 106 HIS A CA 1
ATOM 783 C C . HIS A 1 106 ? 11.105 -8.906 -10.726 1.00 94.81 106 HIS A C 1
ATOM 785 O O . HIS A 1 106 ? 12.237 -8.574 -10.403 1.00 94.81 106 HIS A O 1
ATOM 791 N N . GLY A 1 107 ? 10.410 -9.710 -9.924 1.00 96.06 107 GLY A N 1
ATOM 792 C CA . GLY A 1 107 ? 10.920 -10.088 -8.600 1.00 96.06 107 GLY A CA 1
ATOM 793 C C . GLY A 1 107 ? 10.900 -8.918 -7.610 1.00 96.06 107 GLY A C 1
ATOM 794 O O . GLY A 1 107 ? 9.946 -8.145 -7.605 1.00 96.06 107 GLY A O 1
ATOM 795 N N . VAL A 1 108 ? 11.918 -8.828 -6.748 1.00 97.19 108 VAL A N 1
ATOM 796 C CA . VAL A 1 108 ? 12.014 -7.826 -5.671 1.00 97.19 108 VAL A CA 1
ATOM 797 C C . VAL A 1 108 ? 13.140 -6.847 -5.981 1.00 97.19 108 VAL A C 1
ATOM 799 O O . VAL A 1 108 ? 14.260 -7.259 -6.291 1.00 97.19 108 VAL A O 1
ATOM 802 N N . HIS A 1 109 ? 12.840 -5.555 -5.879 1.00 96.69 109 HIS A N 1
ATOM 803 C CA . HIS A 1 109 ? 13.776 -4.471 -6.147 1.00 96.69 109 HIS A CA 1
ATOM 804 C C . HIS A 1 109 ? 13.663 -3.373 -5.091 1.00 96.69 109 HIS A C 1
ATOM 806 O O . HIS A 1 109 ? 12.600 -3.153 -4.518 1.00 96.69 109 HIS A O 1
ATOM 812 N N . GLU A 1 110 ? 14.748 -2.627 -4.916 1.00 97.75 110 GLU A N 1
ATOM 813 C CA . GLU A 1 110 ? 14.764 -1.395 -4.128 1.00 97.75 110 GLU A CA 1
ATOM 814 C C . GLU A 1 110 ? 13.909 -0.296 -4.786 1.00 97.75 110 GLU A C 1
ATOM 816 O O . GLU A 1 110 ? 13.874 -0.182 -6.013 1.00 97.75 110 GLU A O 1
ATOM 821 N N . GLN A 1 111 ? 13.258 0.576 -4.004 1.00 96.31 111 GLN A N 1
ATOM 822 C CA . GLN A 1 111 ? 12.351 1.606 -4.550 1.00 96.31 111 GLN A CA 1
ATOM 823 C C . GLN A 1 111 ? 13.048 2.570 -5.536 1.00 96.31 111 GLN A C 1
ATOM 825 O O . GLN A 1 111 ? 12.433 3.034 -6.499 1.00 96.31 111 GLN A O 1
ATOM 830 N N . ASN A 1 112 ? 14.346 2.845 -5.354 1.00 97.19 112 ASN A N 1
ATOM 831 C CA . ASN A 1 112 ? 15.121 3.689 -6.272 1.00 97.19 112 ASN A CA 1
ATOM 832 C C . ASN A 1 112 ? 15.334 3.048 -7.658 1.00 97.19 112 ASN A C 1
ATOM 834 O O . ASN A 1 112 ? 15.575 3.771 -8.627 1.00 97.19 112 ASN A O 1
ATOM 838 N N . TYR A 1 113 ? 15.195 1.725 -7.788 1.00 97.06 113 TYR A N 1
ATOM 839 C CA . TYR A 1 113 ? 15.289 1.001 -9.059 1.00 97.06 113 TYR A CA 1
ATOM 840 C C . TYR A 1 113 ? 14.270 1.498 -10.092 1.00 97.06 113 TYR A C 1
ATOM 842 O O . TYR A 1 113 ? 14.592 1.598 -11.277 1.00 97.06 113 TYR A O 1
ATOM 850 N N . ILE A 1 114 ? 13.074 1.895 -9.640 1.00 96.44 114 ILE A N 1
ATOM 851 C CA . ILE A 1 114 ? 11.993 2.390 -10.504 1.00 96.44 114 ILE A CA 1
ATOM 852 C C . ILE A 1 114 ? 12.479 3.556 -11.368 1.00 96.44 114 ILE A C 1
ATOM 854 O O . ILE A 1 114 ? 12.283 3.558 -12.585 1.00 96.44 114 ILE A O 1
ATOM 858 N N . ALA A 1 115 ? 13.182 4.516 -10.762 1.00 95.38 115 ALA A N 1
ATOM 859 C CA . ALA A 1 115 ? 13.702 5.678 -11.473 1.00 95.38 115 ALA A CA 1
ATOM 860 C C . ALA A 1 115 ? 14.741 5.286 -12.538 1.00 95.38 115 ALA A C 1
ATOM 862 O O . ALA A 1 115 ? 14.723 5.833 -13.643 1.00 95.38 115 ALA A O 1
ATOM 863 N N . HIS A 1 116 ? 15.612 4.318 -12.240 1.00 95.12 116 HIS A N 1
ATOM 864 C CA . HIS A 1 116 ? 16.618 3.836 -13.188 1.00 95.12 116 HIS A CA 1
ATOM 865 C C . HIS A 1 116 ? 15.983 3.129 -14.387 1.00 95.12 116 HIS A C 1
ATOM 867 O O . HIS A 1 116 ? 16.332 3.443 -15.525 1.00 95.12 116 HIS A O 1
ATOM 873 N N . VAL A 1 117 ? 15.004 2.248 -14.162 1.00 93.50 117 VAL A N 1
ATOM 874 C CA . VAL A 1 117 ? 14.301 1.550 -15.250 1.00 93.50 117 VAL A CA 1
ATOM 875 C C . VAL A 1 117 ? 13.532 2.527 -16.132 1.00 93.50 117 VAL A C 1
ATOM 877 O O . VAL A 1 117 ? 13.634 2.450 -17.356 1.00 93.50 117 VAL A O 1
ATOM 880 N N . MET A 1 118 ? 12.823 3.497 -15.543 1.00 93.62 118 MET A N 1
ATOM 881 C CA . MET A 1 118 ? 12.124 4.535 -16.313 1.00 93.62 118 MET A CA 1
ATOM 882 C C . MET A 1 118 ? 13.096 5.350 -17.175 1.00 93.62 118 MET A C 1
ATOM 884 O O . MET A 1 118 ? 12.827 5.616 -18.348 1.00 93.62 118 MET A O 1
ATOM 888 N N . LYS A 1 119 ? 14.249 5.719 -16.609 1.00 93.38 119 LYS A N 1
ATOM 889 C CA . LYS A 1 119 ? 15.295 6.472 -17.301 1.00 93.38 119 LYS A CA 1
ATOM 890 C C . LYS A 1 119 ? 15.916 5.662 -18.447 1.00 93.38 119 LYS A C 1
ATOM 892 O O . LYS A 1 119 ? 16.110 6.208 -19.531 1.00 93.38 119 LYS A O 1
ATOM 897 N N . TYR A 1 120 ? 16.167 4.371 -18.237 1.00 91.88 120 TYR A N 1
ATOM 898 C CA . TYR A 1 120 ? 16.680 3.451 -19.254 1.00 91.88 120 TYR A CA 1
ATOM 899 C C . TYR A 1 120 ? 15.672 3.212 -20.393 1.00 91.88 120 TYR A C 1
ATOM 901 O O . TYR A 1 120 ? 16.017 3.280 -21.578 1.00 91.88 120 TYR A O 1
ATOM 909 N N . ALA A 1 121 ? 14.399 2.993 -20.053 1.00 90.50 121 ALA A N 1
ATOM 910 C CA . ALA A 1 121 ? 13.326 2.803 -21.027 1.00 90.50 121 ALA A CA 1
ATOM 911 C C . ALA A 1 121 ? 13.158 4.031 -21.939 1.00 90.50 121 ALA A C 1
ATOM 913 O O . ALA A 1 121 ? 12.947 3.887 -23.144 1.00 90.50 121 ALA A O 1
ATOM 914 N N . ALA A 1 122 ? 13.313 5.232 -21.373 1.00 90.31 122 ALA A N 1
ATOM 915 C CA . ALA A 1 122 ? 13.195 6.503 -22.080 1.00 90.31 122 ALA A CA 1
ATOM 916 C C . ALA A 1 122 ? 14.510 7.023 -22.698 1.00 90.31 122 ALA A C 1
ATOM 918 O O . ALA A 1 122 ? 14.493 8.096 -23.300 1.00 90.31 122 ALA A O 1
ATOM 919 N N . CYS A 1 123 ? 15.630 6.296 -22.575 1.00 90.44 123 CYS A N 1
ATOM 920 C CA . CYS A 1 123 ? 16.953 6.740 -23.038 1.00 90.44 123 CYS A CA 1
ATOM 921 C C . CYS A 1 123 ? 17.347 8.126 -22.490 1.00 90.44 123 CYS A C 1
ATOM 923 O O . CYS A 1 123 ? 17.735 9.024 -23.240 1.00 90.44 123 CYS A O 1
ATOM 925 N N . LEU A 1 124 ? 17.193 8.336 -21.181 1.00 89.38 124 LEU A N 1
ATOM 926 C CA . LEU A 1 124 ? 17.457 9.623 -20.536 1.00 89.38 124 LEU A CA 1
ATOM 927 C C . LEU A 1 124 ? 18.761 9.611 -19.727 1.00 89.38 124 LEU A C 1
ATOM 929 O O . LEU A 1 124 ? 19.176 8.600 -19.167 1.00 89.38 124 LEU A O 1
ATOM 933 N N . GLY A 1 125 ? 19.391 10.782 -19.608 1.00 91.25 125 GLY A N 1
ATOM 934 C CA . GLY A 1 125 ? 20.591 11.003 -18.793 1.00 91.25 125 GLY A CA 1
ATOM 935 C C . GLY A 1 125 ? 21.712 9.996 -19.065 1.00 91.25 125 GLY A C 1
ATOM 936 O O . GLY A 1 125 ? 22.169 9.873 -20.191 1.00 91.25 125 GLY A O 1
ATOM 937 N N . GLU A 1 126 ? 22.158 9.280 -18.030 1.00 90.06 126 GLU A N 1
ATOM 938 C CA . GLU A 1 126 ? 23.274 8.321 -18.115 1.00 90.06 126 GLU A CA 1
ATOM 939 C C . GLU A 1 126 ? 23.010 7.124 -19.043 1.00 90.06 126 GLU A C 1
ATOM 941 O O . GLU A 1 126 ? 23.961 6.521 -19.519 1.00 90.06 126 GLU A O 1
ATOM 946 N N . TYR A 1 127 ? 21.743 6.824 -19.352 1.00 89.56 127 TYR A N 1
ATOM 947 C CA . TYR A 1 127 ? 21.349 5.746 -20.265 1.00 89.56 127 TYR A CA 1
ATOM 948 C C . TYR A 1 127 ? 21.026 6.257 -21.677 1.00 89.56 127 TYR A C 1
ATOM 950 O O . TYR A 1 127 ? 20.412 5.542 -22.460 1.00 89.56 127 TYR A O 1
ATOM 958 N N . ALA A 1 128 ? 21.366 7.507 -22.013 1.00 86.62 128 ALA A N 1
ATOM 959 C CA . ALA A 1 128 ? 21.027 8.084 -23.317 1.00 86.62 128 ALA A CA 1
ATOM 960 C C . ALA A 1 128 ? 21.718 7.375 -24.494 1.00 86.62 128 ALA A C 1
ATOM 962 O O . ALA A 1 128 ? 21.121 7.255 -25.564 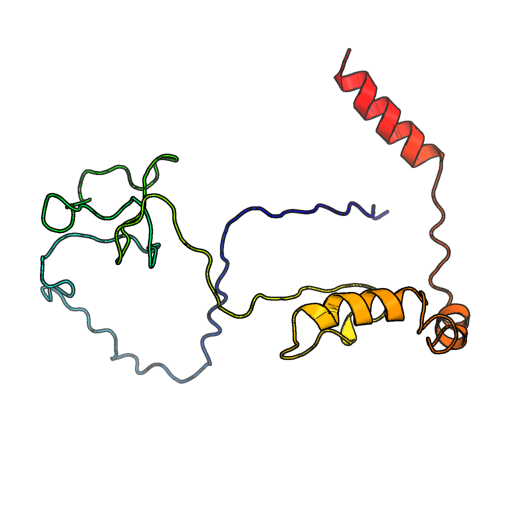1.00 86.62 128 ALA A O 1
ATOM 963 N N . GLU A 1 129 ? 22.947 6.901 -24.274 1.00 82.06 129 GLU A N 1
ATOM 964 C CA . GLU A 1 129 ? 23.771 6.218 -25.281 1.00 82.06 129 GLU A CA 1
ATOM 965 C C . GLU A 1 129 ? 23.832 4.695 -25.074 1.00 82.06 129 GLU A C 1
ATOM 967 O O . GLU A 1 129 ? 24.224 3.969 -25.979 1.00 82.06 129 GLU A O 1
ATOM 972 N N . ASP A 1 130 ? 23.425 4.213 -23.895 1.00 82.38 130 ASP A N 1
ATOM 973 C CA . ASP A 1 130 ? 23.428 2.795 -23.505 1.00 82.38 130 ASP A CA 1
ATOM 974 C C . ASP A 1 130 ? 21.998 2.312 -23.236 1.00 82.38 130 ASP A C 1
ATOM 976 O O . ASP A 1 130 ? 21.652 1.767 -22.191 1.00 82.38 130 ASP A O 1
ATOM 980 N N . CYS A 1 131 ? 21.117 2.622 -24.175 1.00 76.69 131 CYS A N 1
ATOM 981 C CA . CYS A 1 131 ? 19.783 2.062 -24.252 1.00 76.69 131 CYS A CA 1
ATOM 982 C C . CYS A 1 131 ? 19.661 1.398 -25.627 1.00 76.69 131 CYS A C 1
ATOM 984 O O . CYS A 1 131 ? 20.223 1.924 -26.586 1.00 76.69 131 CYS A O 1
ATOM 986 N N . ASP A 1 132 ? 18.932 0.279 -25.753 1.00 72.19 132 ASP A N 1
ATOM 987 C CA . ASP A 1 132 ? 18.775 -0.490 -27.010 1.00 72.19 132 ASP A CA 1
ATOM 988 C C . ASP A 1 132 ? 17.983 0.274 -28.095 1.00 72.19 132 ASP A C 1
ATOM 990 O O . ASP A 1 132 ? 16.927 -0.141 -28.576 1.00 72.19 132 ASP A O 1
ATOM 994 N N . ARG A 1 133 ? 18.440 1.470 -28.456 1.00 64.25 133 ARG A N 1
ATOM 995 C CA . ARG A 1 133 ? 17.734 2.456 -29.266 1.00 64.25 133 ARG A CA 1
ATOM 996 C C . ARG A 1 133 ? 17.639 2.017 -30.717 1.00 64.25 133 ARG A C 1
ATOM 998 O O . ARG A 1 133 ? 16.603 2.231 -31.338 1.00 64.25 133 ARG A O 1
ATOM 1005 N N . GLU A 1 134 ? 18.688 1.393 -31.247 1.00 62.06 134 GLU A N 1
ATOM 1006 C CA . GLU A 1 134 ? 18.729 0.926 -32.636 1.00 62.06 134 GLU A CA 1
ATOM 1007 C C . GLU A 1 134 ? 17.735 -0.217 -32.886 1.00 62.06 134 GLU A C 1
ATOM 1009 O O . GLU A 1 134 ? 16.987 -0.174 -33.865 1.00 62.06 134 GLU A O 1
ATOM 1014 N N . GLU A 1 135 ? 17.616 -1.167 -31.955 1.00 60.59 135 GLU A N 1
ATOM 1015 C CA . GLU A 1 135 ? 16.617 -2.241 -32.021 1.00 60.59 135 GLU A CA 1
ATOM 1016 C C . GLU A 1 135 ? 15.183 -1.698 -31.850 1.00 60.59 135 GLU A C 1
ATOM 1018 O O . GLU A 1 135 ? 14.259 -2.095 -32.567 1.00 60.59 135 GLU A O 1
ATOM 1023 N N . ARG A 1 136 ? 14.995 -0.695 -30.978 1.00 61.69 136 ARG A N 1
ATOM 1024 C CA . ARG A 1 136 ? 13.702 -0.010 -30.764 1.00 61.69 136 ARG A CA 1
ATOM 1025 C C . ARG A 1 136 ? 13.240 0.800 -31.980 1.00 61.69 136 ARG A C 1
ATOM 1027 O O . ARG A 1 136 ? 12.038 0.871 -32.240 1.00 61.69 136 ARG A O 1
ATOM 1034 N N . VAL A 1 137 ? 14.167 1.395 -32.736 1.00 59.25 137 VAL A N 1
ATOM 1035 C CA . VAL A 1 137 ? 13.865 2.094 -33.999 1.00 59.25 137 VAL A CA 1
ATOM 1036 C C . VAL A 1 137 ? 13.568 1.091 -35.120 1.00 59.25 137 VAL A C 1
ATOM 1038 O O . VAL A 1 137 ? 12.639 1.318 -35.897 1.00 59.25 137 VAL A O 1
ATOM 1041 N N . ALA A 1 138 ? 14.283 -0.037 -35.173 1.00 58.62 138 ALA A N 1
ATOM 1042 C CA . ALA A 1 138 ? 14.067 -1.097 -36.161 1.00 58.62 138 ALA A CA 1
ATOM 1043 C C . ALA A 1 138 ? 12.736 -1.859 -35.972 1.00 58.62 138 ALA A C 1
ATOM 1045 O O . ALA A 1 138 ? 12.116 -2.259 -36.955 1.00 58.62 138 ALA A O 1
ATOM 1046 N N . SER A 1 139 ? 12.252 -1.996 -34.730 1.00 59.50 139 SER A N 1
ATOM 1047 C CA . SER A 1 139 ? 10.966 -2.634 -34.380 1.00 59.50 139 SER A CA 1
ATOM 1048 C C . SER A 1 139 ? 9.722 -1.770 -34.695 1.00 59.50 139 SER A C 1
ATOM 1050 O O . SER A 1 139 ? 8.579 -2.217 -34.593 1.00 59.50 139 SER A O 1
ATOM 1052 N N . GLY A 1 140 ? 9.906 -0.517 -35.133 1.00 52.66 140 GLY A N 1
ATOM 1053 C CA . GLY A 1 140 ? 8.891 0.227 -35.892 1.00 52.66 140 GLY A CA 1
ATOM 1054 C C . GLY A 1 140 ? 7.555 0.540 -35.199 1.00 52.66 140 GLY A C 1
ATOM 1055 O O . GLY A 1 140 ? 6.614 0.937 -35.881 1.00 52.66 140 GLY A O 1
ATOM 1056 N N . THR A 1 141 ? 7.434 0.419 -33.874 1.00 53.88 141 THR A N 1
ATOM 1057 C CA . THR A 1 141 ? 6.135 0.616 -33.187 1.00 53.88 141 THR A CA 1
ATOM 1058 C C . THR A 1 141 ? 5.907 2.053 -32.678 1.00 53.88 141 THR A C 1
ATOM 1060 O O . THR A 1 141 ? 4.814 2.402 -32.240 1.00 53.88 141 THR A O 1
ATOM 1063 N N . ALA A 1 142 ? 6.882 2.958 -32.795 1.00 52.31 142 ALA A N 1
ATOM 1064 C CA . ALA A 1 142 ? 6.779 4.310 -32.235 1.00 52.31 142 ALA A CA 1
ATOM 1065 C C . ALA A 1 142 ? 6.630 5.413 -33.299 1.00 52.31 142 ALA A C 1
ATOM 1067 O O . ALA A 1 142 ? 7.486 6.279 -33.461 1.00 52.31 142 ALA A O 1
ATOM 1068 N N . ARG A 1 143 ? 5.488 5.438 -33.988 1.00 52.09 143 ARG A N 1
ATOM 1069 C CA . ARG A 1 143 ? 4.887 6.703 -34.441 1.00 52.09 143 ARG A CA 1
ATOM 1070 C C . ARG A 1 143 ? 3.420 6.699 -34.044 1.00 52.09 143 ARG A C 1
ATOM 1072 O O . ARG A 1 143 ? 2.547 6.388 -34.848 1.00 52.09 143 ARG A O 1
ATOM 1079 N N . GLY A 1 144 ? 3.151 7.035 -32.784 1.00 53.84 144 GLY A N 1
ATOM 1080 C CA . GLY A 1 144 ? 1.805 7.410 -32.369 1.00 53.84 144 GLY A CA 1
ATOM 1081 C C . GLY A 1 144 ? 1.358 8.603 -33.209 1.00 53.84 144 GLY A C 1
ATOM 1082 O O . GLY A 1 144 ? 1.880 9.706 -33.058 1.00 53.84 144 GLY A O 1
ATOM 1083 N N . SER A 1 145 ? 0.444 8.378 -34.152 1.00 58.00 145 SER A N 1
ATOM 1084 C CA . SER A 1 145 ? -0.163 9.457 -34.923 1.00 58.00 145 SER A CA 1
ATOM 1085 C C . SER A 1 145 ? -1.187 10.142 -34.022 1.00 58.00 145 SER A C 1
ATOM 1087 O O . SER A 1 145 ? -2.309 9.662 -33.853 1.00 58.00 145 SER A O 1
ATOM 1089 N N . PHE A 1 146 ? -0.781 11.231 -33.371 1.00 59.97 146 PHE A N 1
ATOM 1090 C CA . PHE A 1 146 ? -1.700 12.061 -32.602 1.00 59.97 146 PHE A CA 1
ATOM 1091 C C . PHE A 1 146 ? -2.622 12.794 -33.577 1.00 59.97 146 PHE A C 1
ATOM 1093 O O . PHE A 1 146 ? -2.225 13.752 -34.239 1.00 59.97 146 PHE A O 1
ATOM 1100 N N . SER A 1 147 ? -3.862 12.317 -33.692 1.00 73.00 147 SER A N 1
ATOM 1101 C CA . SER A 1 147 ? -4.886 12.992 -34.484 1.00 73.00 147 SER A CA 1
ATOM 1102 C C . SER A 1 147 ? -5.317 14.266 -33.764 1.00 73.00 147 SER A C 1
ATOM 1104 O O . SER A 1 147 ? -6.008 14.218 -32.744 1.00 73.00 147 SER A O 1
ATOM 1106 N N . THR A 1 148 ? -4.927 15.417 -34.304 1.00 72.75 148 THR A N 1
ATOM 1107 C CA . THR A 1 148 ? -5.309 16.742 -33.791 1.00 72.75 148 THR A CA 1
ATOM 1108 C C . THR A 1 148 ? -6.828 16.919 -33.726 1.00 72.75 148 THR A C 1
ATOM 1110 O O . THR A 1 148 ? -7.334 17.581 -32.822 1.00 72.75 148 THR A O 1
ATOM 1113 N N . ALA A 1 149 ? -7.571 16.254 -34.616 1.00 73.31 149 ALA A N 1
ATOM 1114 C CA . ALA A 1 149 ? -9.030 16.244 -34.608 1.00 73.31 149 ALA A CA 1
ATOM 1115 C C . ALA A 1 149 ? -9.615 15.576 -33.350 1.00 73.31 149 ALA A C 1
ATOM 1117 O O . ALA A 1 149 ? -10.604 16.063 -32.806 1.00 73.31 149 ALA A O 1
ATOM 1118 N N . ALA A 1 150 ? -8.991 14.504 -32.848 1.00 73.88 150 ALA A N 1
ATOM 1119 C CA . ALA A 1 150 ? -9.463 13.812 -31.648 1.00 73.88 150 ALA A CA 1
ATOM 1120 C C . ALA A 1 150 ? -9.280 14.680 -30.392 1.00 73.88 150 ALA A C 1
ATOM 1122 O O . ALA A 1 150 ? -10.200 14.787 -29.583 1.00 73.88 150 ALA A O 1
ATOM 1123 N N . VAL A 1 151 ? -8.141 15.371 -30.283 1.00 78.00 151 VAL A N 1
ATOM 1124 C CA . VAL A 1 151 ? -7.842 16.282 -29.165 1.00 78.00 151 VAL A CA 1
ATOM 1125 C C . VAL A 1 151 ? -8.793 17.481 -29.161 1.00 78.00 151 VAL A C 1
ATOM 1127 O O . VAL A 1 151 ? -9.364 17.820 -28.129 1.00 78.00 151 VAL A O 1
ATOM 1130 N N . LEU A 1 152 ? -9.035 18.094 -30.324 1.00 79.88 152 LEU A N 1
ATOM 1131 C CA . LEU A 1 152 ? -9.974 19.215 -30.422 1.00 79.88 152 LEU A CA 1
ATOM 1132 C C . LEU A 1 152 ? -11.418 18.780 -30.136 1.00 79.88 152 LEU A C 1
ATOM 1134 O O . LEU A 1 152 ? -12.154 19.524 -29.491 1.00 79.88 152 LEU A O 1
ATOM 1138 N N . SER A 1 153 ? -11.811 17.565 -30.536 1.00 76.31 153 SER A N 1
ATOM 1139 C CA . SER A 1 153 ? -13.136 17.026 -30.212 1.00 76.31 153 SER A CA 1
ATOM 1140 C C . SER A 1 153 ? -13.317 16.763 -28.714 1.00 76.31 153 SER A C 1
ATOM 1142 O O . SER A 1 153 ? -14.383 17.058 -28.181 1.00 76.31 153 SER A O 1
ATOM 1144 N N . SER A 1 154 ? -12.282 16.285 -28.008 1.00 77.06 154 SER A N 1
ATOM 1145 C CA . SER A 1 154 ? -12.377 16.049 -26.564 1.00 77.06 154 SER A CA 1
ATOM 1146 C C . SER A 1 154 ? -12.430 17.358 -25.782 1.00 77.06 154 SER A C 1
ATOM 1148 O O . SER A 1 154 ? -13.189 17.453 -24.825 1.00 77.06 154 SER A O 1
ATOM 1150 N N . ILE A 1 155 ? -11.679 18.380 -26.208 1.00 84.19 155 ILE A N 1
ATOM 1151 C CA . ILE A 1 155 ? -11.720 19.718 -25.601 1.00 84.19 155 ILE A CA 1
ATOM 1152 C C . ILE A 1 155 ? -13.087 20.368 -25.840 1.00 84.19 155 ILE A C 1
ATOM 1154 O O . ILE A 1 155 ? -13.678 20.905 -24.910 1.00 84.19 155 ILE A O 1
ATOM 1158 N N . PHE A 1 156 ? -13.630 20.278 -27.057 1.00 81.56 156 PHE A N 1
ATOM 1159 C CA . PHE A 1 156 ? -14.955 20.818 -27.361 1.00 81.56 156 PHE A CA 1
ATOM 1160 C C . PHE A 1 156 ? -16.051 20.110 -26.554 1.00 81.56 156 PHE A C 1
ATOM 1162 O O . PHE A 1 156 ? -16.905 20.772 -25.975 1.00 81.56 156 PHE A O 1
ATOM 1169 N N . LEU A 1 157 ? -15.987 18.780 -26.427 1.00 78.44 157 LEU A N 1
ATOM 1170 C CA . LEU A 1 157 ? -16.908 18.023 -25.577 1.00 78.44 157 LEU A CA 1
ATOM 1171 C C . LEU A 1 157 ? -16.753 18.388 -24.095 1.00 78.44 157 LEU A C 1
ATOM 1173 O O . LEU A 1 157 ? -17.755 18.529 -23.413 1.00 78.44 157 LEU A O 1
ATOM 1177 N N . GLN A 1 158 ? -15.541 18.612 -23.591 1.00 78.94 158 GLN A N 1
ATOM 1178 C CA . GLN A 1 158 ? -15.350 19.040 -22.203 1.00 78.94 158 GLN A CA 1
ATOM 1179 C C . GLN A 1 158 ? -15.845 20.468 -21.953 1.00 78.94 158 GLN A C 1
ATOM 1181 O O . GLN A 1 158 ? -16.330 20.733 -20.866 1.00 78.94 158 GLN A O 1
ATOM 1186 N N . LEU A 1 159 ? -15.776 21.374 -22.932 1.00 78.19 159 LEU A N 1
ATOM 1187 C CA . LEU A 1 159 ? -16.243 22.760 -22.786 1.00 78.19 159 LEU A CA 1
ATOM 1188 C C . LEU A 1 159 ? -17.761 22.912 -22.965 1.00 78.19 159 LEU A C 1
ATOM 1190 O O . LEU A 1 159 ? -18.368 23.750 -22.307 1.00 78.19 159 LEU A O 1
ATOM 1194 N N . VAL A 1 160 ? -18.388 22.093 -23.815 1.00 78.25 160 VAL A N 1
ATOM 1195 C CA . VAL A 1 160 ? -19.850 22.093 -24.020 1.00 78.25 160 VAL A CA 1
ATOM 1196 C C . VAL A 1 160 ? -20.602 21.596 -22.782 1.00 78.25 160 VAL A C 1
ATOM 1198 O O . VAL A 1 160 ? -21.737 21.989 -22.567 1.00 78.25 160 VAL A O 1
ATOM 1201 N N . TRP A 1 161 ? -19.970 20.780 -21.936 1.00 61.75 161 TRP A N 1
ATOM 1202 C CA . TRP A 1 161 ? -20.551 20.341 -20.660 1.00 61.75 161 TRP A CA 1
ATOM 1203 C C . TRP A 1 161 ? -20.484 21.403 -19.546 1.00 61.75 161 TRP A C 1
ATOM 1205 O O . TRP A 1 161 ? -20.998 21.167 -18.455 1.00 61.75 161 TRP A O 1
ATOM 1215 N N . TRP A 1 162 ? -19.862 22.557 -19.810 1.00 59.97 162 TRP A N 1
ATOM 1216 C CA . TRP A 1 162 ? -19.744 23.691 -18.883 1.00 59.97 162 TRP A CA 1
ATOM 1217 C C . TRP A 1 162 ? -20.523 24.943 -19.345 1.00 59.97 162 TRP A C 1
ATOM 1219 O O . TRP A 1 162 ? -20.288 26.035 -18.825 1.00 59.97 162 TRP A O 1
ATOM 1229 N N . LEU A 1 163 ? -21.447 24.789 -20.302 1.00 57.66 163 LEU A N 1
ATOM 1230 C CA . LEU A 1 163 ? -22.416 25.794 -20.766 1.00 57.66 163 LEU A CA 1
ATOM 1231 C C . LEU A 1 163 ? -23.835 25.229 -20.654 1.00 57.66 163 LEU A C 1
ATOM 1233 O O . LEU A 1 163 ? -24.732 26.010 -20.267 1.00 57.66 163 LEU A O 1
#

Organism: Branchiostoma floridae (NCBI:txid7739)

pLDDT: mean 76.15, std 21.8, range [28.45, 97.75]